Protein AF-W9RQM3-F1 (afdb_monomer_lite)

Foldseek 3Di:
DDDDDDPDDDDDDDDPDPPDDLQDQDPDDDDDDDPPPPDDDDDDDHKHKDFAQDAPFKDKDFDDDDDPDPPVDDDDKPPRMDIDGHHGDMDMMD

pLDDT: mean 78.08, std 19.9, range [31.89, 98.12]

Sequence (94 aa):
MTGSINYKCPSSSNNNNNYSSPDLNYPSFIAFHNNDTREALMVEKLQRTLTNVGTGGPVTYQVKATTPTPGDFEVSVSPEILVFENEYDKRSFS

Secondary structure (DSSP, 8-state):
------------SSSS-----S----SS------TT-TT--------EEEE----SS-EEEE-----SSBTTB----SSSEEEE-STT-EEEE-

InterPro domains:
  IPR041469 Subtilisin-like protease, fibronectin type-III domain [PF17766] (23-93)

Structure (mmCIF, N/CA/C/O backbone):
data_AF-W9RQM3-F1
#
_entry.id   AF-W9RQM3-F1
#
loop_
_atom_site.group_PDB
_atom_site.id
_atom_site.type_symbol
_atom_site.label_atom_id
_atom_site.label_alt_id
_atom_site.label_comp_id
_atom_site.label_asym_id
_atom_site.label_entity_id
_atom_site.label_seq_id
_atom_site.pdbx_PDB_ins_code
_atom_site.Cartn_x
_atom_site.Cartn_y
_atom_site.Cartn_z
_atom_site.occupancy
_atom_site.B_iso_or_equiv
_atom_site.auth_seq_id
_atom_site.auth_comp_id
_atom_site.auth_asym_id
_atom_site.auth_atom_id
_atom_site.pdbx_PDB_model_num
ATOM 1 N N . MET A 1 1 ? 30.468 29.630 11.312 1.00 37.56 1 MET A N 1
ATOM 2 C CA . MET A 1 1 ? 30.535 28.210 11.717 1.00 37.56 1 MET A CA 1
ATOM 3 C C . MET A 1 1 ? 29.536 27.434 10.872 1.00 37.56 1 MET A C 1
ATOM 5 O O . MET A 1 1 ? 28.376 27.334 11.237 1.00 37.56 1 MET A O 1
ATOM 9 N N . THR A 1 2 ? 29.945 26.981 9.691 1.00 37.56 2 THR A N 1
ATOM 10 C CA . THR A 1 2 ? 29.115 26.151 8.805 1.00 37.56 2 THR A CA 1
ATOM 11 C C . THR A 1 2 ? 29.445 24.692 9.090 1.00 37.56 2 THR A C 1
ATOM 13 O O . THR A 1 2 ? 30.441 24.169 8.597 1.00 37.56 2 THR A O 1
ATOM 16 N N . GLY A 1 3 ? 28.668 24.065 9.972 1.00 31.89 3 GLY A N 1
ATOM 17 C CA . GLY A 1 3 ? 28.790 22.642 10.268 1.00 31.89 3 GLY A CA 1
ATOM 18 C C . GLY A 1 3 ? 27.969 21.831 9.274 1.00 31.89 3 GLY A C 1
ATOM 19 O O . GLY A 1 3 ? 26.754 21.742 9.419 1.00 31.89 3 GLY A O 1
ATOM 20 N N . SER A 1 4 ? 28.622 21.242 8.274 1.00 38.94 4 SER A N 1
ATOM 21 C CA . SER A 1 4 ? 28.013 20.188 7.460 1.00 38.94 4 SER A CA 1
ATOM 22 C C . SER A 1 4 ? 27.950 18.909 8.290 1.00 38.94 4 SER A C 1
ATOM 24 O O . SER A 1 4 ? 28.967 18.261 8.537 1.00 38.94 4 SER A O 1
ATOM 26 N N . ILE A 1 5 ? 26.753 18.554 8.745 1.00 45.69 5 ILE A N 1
ATOM 27 C CA . ILE A 1 5 ? 26.479 17.266 9.380 1.00 45.69 5 ILE A CA 1
ATOM 28 C C . ILE A 1 5 ? 26.350 16.195 8.291 1.00 45.69 5 ILE A C 1
ATOM 30 O O . ILE A 1 5 ? 25.355 16.112 7.579 1.00 45.69 5 ILE A O 1
ATOM 34 N N . ASN A 1 6 ? 27.402 15.390 8.138 1.00 41.84 6 ASN A N 1
ATOM 35 C CA . ASN A 1 6 ? 27.398 14.201 7.291 1.00 41.84 6 ASN A CA 1
ATOM 36 C C . ASN A 1 6 ? 26.619 13.085 7.998 1.00 41.84 6 ASN A C 1
ATOM 38 O O . ASN A 1 6 ? 27.157 12.417 8.883 1.00 41.84 6 ASN A O 1
ATOM 42 N N . TYR A 1 7 ? 25.369 12.850 7.606 1.00 47.22 7 TYR A N 1
ATOM 43 C CA . TYR A 1 7 ? 24.644 11.654 8.032 1.00 47.22 7 TYR A CA 1
ATOM 44 C C . TYR A 1 7 ? 25.170 10.445 7.253 1.00 47.22 7 TYR A C 1
ATOM 46 O O . TYR A 1 7 ? 24.724 10.155 6.147 1.00 47.22 7 TYR A O 1
ATOM 54 N N . LYS A 1 8 ? 26.153 9.742 7.821 1.00 43.44 8 LYS A N 1
ATOM 55 C CA . LYS A 1 8 ? 26.583 8.431 7.327 1.00 43.44 8 LYS A CA 1
ATOM 56 C C . LYS A 1 8 ? 25.882 7.360 8.157 1.00 43.44 8 LYS A C 1
ATOM 58 O O . LYS A 1 8 ? 26.198 7.194 9.333 1.00 43.44 8 LYS A O 1
ATOM 63 N N . CYS A 1 9 ? 24.922 6.653 7.560 1.00 50.00 9 CYS A N 1
ATOM 64 C CA . CYS A 1 9 ? 24.341 5.460 8.175 1.00 50.00 9 CYS A CA 1
ATOM 65 C C . CYS A 1 9 ? 25.472 4.460 8.491 1.00 50.00 9 CYS A C 1
ATOM 67 O O . CYS A 1 9 ? 26.334 4.255 7.629 1.00 50.00 9 CYS A O 1
ATOM 69 N N . PRO A 1 10 ? 25.522 3.854 9.694 1.00 50.50 10 PRO A N 1
ATOM 70 C CA . PRO A 1 10 ? 26.587 2.927 10.044 1.00 50.50 10 PRO A CA 1
ATOM 71 C C . PRO A 1 10 ? 26.522 1.707 9.126 1.00 50.50 10 PRO A C 1
ATOM 73 O O . PRO A 1 10 ? 25.615 0.885 9.223 1.00 50.50 10 PRO A O 1
ATOM 76 N N . SER A 1 11 ? 27.483 1.592 8.216 1.00 51.69 11 SER A N 1
ATOM 77 C CA . SER A 1 11 ? 27.698 0.373 7.447 1.00 51.69 11 SER A CA 1
ATOM 78 C C . SER A 1 11 ? 28.135 -0.709 8.434 1.00 51.69 11 SER A C 1
ATOM 80 O O . SER A 1 11 ? 29.151 -0.553 9.118 1.00 51.69 11 SER A O 1
ATOM 82 N N . SER A 1 12 ? 27.340 -1.769 8.565 1.00 52.12 12 SER A N 1
ATOM 83 C CA . SER A 1 12 ? 27.611 -2.895 9.456 1.00 52.12 12 SER A CA 1
ATOM 84 C C . SER A 1 12 ? 28.971 -3.505 9.122 1.00 52.12 12 SER A C 1
ATOM 86 O O . SER A 1 12 ? 29.103 -4.206 8.121 1.00 52.12 12 SER A O 1
ATOM 88 N N . SER A 1 13 ? 29.988 -3.252 9.943 1.00 51.59 13 SER A N 1
ATOM 89 C CA . SER A 1 13 ? 31.207 -4.058 9.872 1.00 51.59 13 SER A CA 1
ATOM 90 C C . SER A 1 13 ? 31.592 -4.749 11.166 1.00 51.59 13 SER A C 1
ATOM 92 O O . SER A 1 13 ? 32.457 -5.595 11.063 1.00 51.59 13 SER A O 1
ATOM 94 N N . ASN A 1 14 ? 30.962 -4.504 12.331 1.00 51.44 14 ASN A N 1
ATOM 95 C CA . ASN A 1 14 ? 31.299 -5.267 13.553 1.00 51.44 14 ASN A CA 1
ATOM 96 C C . ASN A 1 14 ? 30.257 -5.270 14.694 1.00 51.44 14 ASN A C 1
ATOM 98 O O . ASN A 1 14 ? 30.596 -5.591 15.826 1.00 51.44 14 ASN A O 1
ATOM 102 N N . ASN A 1 15 ? 28.984 -4.961 14.434 1.00 49.84 15 ASN A N 1
ATOM 103 C CA . ASN A 1 15 ? 27.922 -5.097 15.438 1.00 49.84 15 ASN A CA 1
ATOM 104 C C . ASN A 1 15 ? 26.751 -5.850 14.804 1.00 49.84 15 ASN A C 1
ATOM 106 O O . ASN A 1 15 ? 26.306 -5.453 13.730 1.00 49.84 15 ASN A O 1
ATOM 110 N N . ASN A 1 16 ? 26.244 -6.892 15.470 1.00 51.12 16 ASN A N 1
ATOM 111 C CA . ASN A 1 16 ? 25.172 -7.809 15.031 1.00 51.12 16 ASN A CA 1
ATOM 112 C C . ASN A 1 16 ? 23.808 -7.147 14.725 1.00 51.12 16 ASN A C 1
ATOM 114 O O . ASN A 1 16 ? 22.801 -7.833 14.589 1.00 51.12 16 ASN A O 1
ATOM 118 N N . ASN A 1 17 ? 23.757 -5.823 14.614 1.00 50.81 17 ASN A N 1
ATOM 119 C CA . ASN A 1 17 ? 22.557 -5.064 14.325 1.00 50.81 17 ASN A CA 1
ATOM 120 C C . ASN A 1 17 ? 22.619 -4.579 12.872 1.00 50.81 17 ASN A C 1
ATOM 122 O O . ASN A 1 17 ? 23.148 -3.508 12.568 1.00 50.81 17 ASN A O 1
ATOM 126 N N . ASN A 1 18 ? 22.106 -5.413 11.968 1.00 48.16 18 ASN A N 1
ATOM 127 C CA . ASN A 1 18 ? 21.888 -5.062 10.572 1.00 48.16 18 ASN A CA 1
ATOM 128 C C . ASN A 1 18 ? 20.674 -4.118 10.478 1.00 48.16 18 ASN A C 1
ATOM 130 O O . ASN A 1 18 ? 19.537 -4.570 10.402 1.00 48.16 18 ASN A O 1
ATOM 134 N N . TYR A 1 19 ? 20.905 -2.803 10.524 1.00 54.47 19 TYR A N 1
ATOM 135 C CA . TYR A 1 19 ? 19.858 -1.783 10.346 1.00 54.47 19 TYR A CA 1
ATOM 136 C C . TYR A 1 19 ? 19.592 -1.447 8.868 1.00 54.47 19 TYR A C 1
ATOM 138 O O . TYR A 1 19 ? 19.182 -0.332 8.549 1.00 54.47 19 TYR A O 1
ATOM 146 N N . SER A 1 20 ? 19.833 -2.385 7.950 1.00 53.84 20 SER A N 1
ATOM 147 C CA . SER A 1 20 ? 19.394 -2.251 6.563 1.00 53.84 20 SER A CA 1
ATOM 148 C C . SER A 1 20 ? 18.045 -2.946 6.407 1.00 53.84 20 SER A C 1
ATOM 150 O O . SER A 1 20 ? 17.986 -4.154 6.193 1.00 53.84 20 SER A O 1
ATOM 152 N N . SER A 1 21 ? 16.955 -2.191 6.554 1.00 63.53 21 SER A N 1
ATOM 153 C CA . SER A 1 21 ? 15.639 -2.643 6.099 1.00 63.53 21 SER A CA 1
ATOM 154 C C . SER A 1 21 ? 15.324 -1.904 4.801 1.00 63.53 21 SER A C 1
ATOM 156 O O . SER A 1 21 ? 14.906 -0.745 4.876 1.00 63.53 21 SER A O 1
ATOM 158 N N . PRO A 1 22 ? 15.526 -2.518 3.617 1.00 66.19 22 PRO A N 1
ATOM 159 C CA . PRO A 1 22 ? 15.038 -1.935 2.363 1.00 66.19 22 PRO A CA 1
ATOM 160 C C . PRO A 1 22 ? 13.512 -1.742 2.400 1.00 66.19 22 PRO A C 1
ATOM 162 O O . PRO A 1 22 ? 12.962 -0.897 1.700 1.00 66.19 22 PRO A O 1
ATOM 165 N N . ASP A 1 23 ? 12.834 -2.468 3.292 1.00 76.50 23 ASP A N 1
ATOM 166 C CA . ASP A 1 23 ? 11.391 -2.465 3.440 1.00 76.50 23 ASP A CA 1
ATOM 167 C C . ASP A 1 23 ? 10.898 -1.499 4.531 1.00 76.50 23 ASP A C 1
ATOM 169 O O . ASP A 1 23 ? 10.245 -1.869 5.509 1.00 76.50 23 ASP A O 1
ATOM 173 N N . LEU A 1 24 ? 11.292 -0.230 4.417 1.00 87.88 24 LEU A N 1
ATOM 174 C CA . LEU A 1 24 ? 10.754 0.830 5.268 1.00 87.88 24 LEU A CA 1
ATOM 175 C C . LEU A 1 24 ? 9.302 1.121 4.869 1.00 87.88 24 LEU A C 1
ATOM 177 O O . LEU A 1 24 ? 8.991 1.212 3.683 1.00 87.88 24 LEU A O 1
ATOM 181 N N . ASN A 1 25 ? 8.427 1.384 5.846 1.00 91.94 25 ASN A N 1
ATOM 182 C CA . ASN A 1 25 ? 7.070 1.876 5.586 1.00 91.94 25 ASN A CA 1
ATOM 183 C C . ASN A 1 25 ? 7.080 3.348 5.127 1.00 91.94 25 ASN A C 1
ATOM 185 O O . ASN A 1 25 ? 6.628 4.246 5.837 1.00 91.94 25 ASN A O 1
ATOM 189 N N . TYR A 1 26 ? 7.681 3.596 3.968 1.00 93.06 26 TYR A N 1
ATOM 190 C CA . TYR A 1 26 ? 7.960 4.913 3.416 1.00 93.06 26 TYR A CA 1
ATOM 191 C C . TYR A 1 26 ? 6.970 5.242 2.288 1.00 93.06 26 TYR A C 1
ATOM 193 O O . TYR A 1 26 ? 6.627 4.342 1.515 1.00 93.06 26 TYR A O 1
ATOM 201 N N . PRO A 1 27 ? 6.515 6.504 2.143 1.00 93.44 27 PRO A N 1
ATOM 202 C CA . PRO A 1 27 ? 5.513 6.904 1.149 1.00 93.44 27 PRO A CA 1
ATOM 203 C C . PRO A 1 27 ? 6.087 7.025 -0.277 1.00 93.44 27 PRO A C 1
ATOM 205 O O . PRO A 1 27 ? 5.641 7.850 -1.070 1.00 93.44 27 PRO A O 1
ATOM 208 N N . SER A 1 28 ? 7.097 6.223 -0.603 1.00 90.12 28 SER A N 1
ATOM 209 C CA . SER A 1 28 ? 7.621 6.055 -1.952 1.00 90.12 28 SER A CA 1
ATOM 210 C C . SER A 1 28 ? 8.270 4.678 -2.114 1.00 90.12 28 SER A C 1
ATOM 212 O O . SER A 1 28 ? 8.542 3.955 -1.145 1.00 90.12 28 SER A O 1
ATOM 214 N N . PHE A 1 29 ? 8.493 4.318 -3.373 1.00 87.12 29 PHE A N 1
ATOM 215 C CA . PHE A 1 29 ? 9.149 3.087 -3.783 1.00 87.12 29 PHE A CA 1
ATOM 216 C C . PHE A 1 29 ? 10.395 3.445 -4.585 1.00 87.12 29 PHE A C 1
ATOM 218 O O . PHE A 1 29 ? 10.394 4.414 -5.347 1.00 87.12 29 PHE A O 1
ATOM 225 N N . ILE A 1 30 ? 11.450 2.663 -4.401 1.00 84.62 30 ILE A N 1
ATOM 226 C CA . ILE A 1 30 ? 12.659 2.708 -5.212 1.00 84.62 30 ILE A CA 1
ATOM 227 C C . ILE A 1 30 ? 12.996 1.272 -5.582 1.00 84.62 30 ILE A C 1
ATOM 229 O O . ILE A 1 30 ? 12.904 0.394 -4.732 1.00 84.62 30 ILE A O 1
ATOM 233 N N . ALA A 1 31 ? 13.342 1.053 -6.844 1.00 78.50 31 ALA A N 1
ATOM 234 C CA . ALA A 1 31 ? 13.845 -0.217 -7.335 1.00 78.50 31 ALA A CA 1
ATOM 235 C C . ALA A 1 31 ? 15.155 0.067 -8.066 1.00 78.50 31 ALA A C 1
ATOM 237 O O . ALA A 1 31 ? 15.233 0.992 -8.881 1.00 78.50 31 ALA A O 1
ATOM 238 N N . PHE A 1 32 ? 16.192 -0.697 -7.744 1.00 75.81 32 PHE A N 1
ATOM 239 C CA . PHE A 1 32 ? 17.489 -0.587 -8.407 1.00 75.81 32 PHE A CA 1
ATOM 240 C C . PHE A 1 32 ? 17.572 -1.613 -9.535 1.00 75.81 32 PHE A C 1
ATOM 242 O O . PHE A 1 32 ? 17.069 -2.720 -9.399 1.00 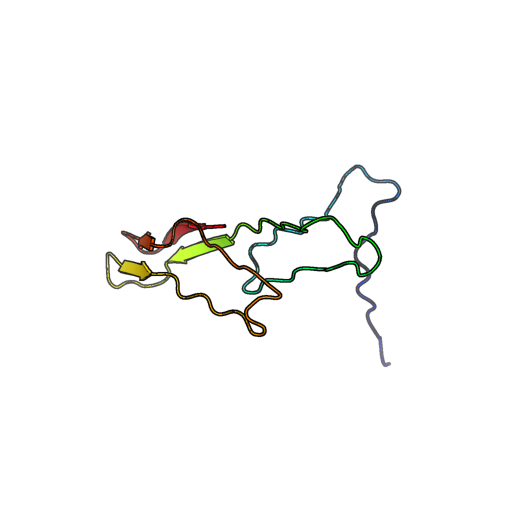75.81 32 PHE A O 1
ATOM 249 N N . HIS A 1 33 ? 18.215 -1.264 -10.646 1.00 70.38 33 HIS A N 1
ATOM 250 C CA . HIS A 1 33 ? 18.486 -2.202 -11.732 1.00 70.38 33 HIS A CA 1
ATOM 251 C C . HIS A 1 33 ? 19.977 -2.173 -12.066 1.00 70.38 33 HIS A C 1
ATOM 253 O O . HIS A 1 33 ? 20.563 -1.100 -12.214 1.00 70.38 33 HIS A O 1
ATOM 259 N N . ASN A 1 34 ? 20.589 -3.353 -12.173 1.00 68.19 34 ASN A N 1
ATOM 260 C CA . ASN A 1 34 ? 21.992 -3.496 -12.544 1.00 68.19 34 ASN A CA 1
ATOM 261 C C . ASN A 1 34 ? 22.092 -3.842 -14.030 1.00 68.19 34 ASN A C 1
ATOM 263 O O . ASN A 1 34 ? 21.674 -4.917 -14.450 1.00 68.19 34 ASN A O 1
ATOM 267 N N . ASN A 1 35 ? 22.726 -2.964 -14.806 1.00 64.44 35 ASN A N 1
ATOM 268 C CA . ASN A 1 35 ? 22.889 -3.140 -16.255 1.00 64.44 35 ASN A CA 1
ATOM 269 C C . ASN A 1 35 ? 23.848 -4.289 -16.644 1.00 64.44 35 ASN A C 1
ATOM 271 O O . ASN A 1 35 ? 23.951 -4.621 -17.823 1.00 64.44 35 ASN A O 1
ATOM 275 N N . ASP A 1 36 ? 24.566 -4.876 -15.678 1.00 62.94 36 ASP A N 1
ATOM 276 C CA . ASP A 1 36 ? 25.589 -5.908 -15.913 1.00 62.94 36 ASP A CA 1
ATOM 277 C C . ASP A 1 36 ? 25.018 -7.333 -16.012 1.00 62.94 36 ASP A C 1
ATOM 279 O O . ASP A 1 36 ? 25.644 -8.218 -16.595 1.00 62.94 36 ASP A O 1
ATOM 283 N N . THR A 1 37 ? 23.816 -7.582 -15.488 1.00 55.94 37 THR A N 1
ATOM 284 C CA . THR A 1 37 ? 23.185 -8.908 -15.530 1.00 55.94 37 THR A CA 1
ATOM 285 C C . THR A 1 37 ? 22.133 -8.945 -16.629 1.00 55.94 37 THR A C 1
ATOM 287 O O . THR A 1 37 ? 20.949 -8.759 -16.367 1.00 55.94 37 THR A O 1
ATOM 290 N N . ARG A 1 38 ? 22.566 -9.209 -17.866 1.00 52.62 38 ARG A N 1
ATOM 291 C CA . ARG A 1 38 ? 21.720 -9.288 -19.075 1.00 52.62 38 ARG A CA 1
ATOM 292 C C . ARG A 1 38 ? 20.553 -10.298 -19.031 1.00 52.62 38 ARG A C 1
ATOM 294 O O . ARG A 1 38 ? 19.841 -10.387 -20.022 1.00 52.62 38 ARG A O 1
ATOM 301 N N . GLU A 1 39 ? 20.339 -11.058 -17.952 1.00 54.56 39 GLU A N 1
ATOM 302 C CA . GLU A 1 39 ? 19.436 -12.224 -17.990 1.00 54.56 39 GLU A CA 1
ATOM 303 C C . GLU A 1 39 ? 18.544 -12.467 -16.756 1.00 54.56 39 GLU A C 1
ATOM 305 O O . GLU A 1 39 ? 17.709 -13.366 -16.802 1.00 54.56 39 GLU A O 1
ATOM 310 N N . ALA A 1 40 ? 18.633 -11.687 -15.670 1.00 59.09 40 ALA A N 1
ATOM 311 C CA . ALA A 1 40 ? 17.782 -11.910 -14.492 1.00 59.09 40 ALA A CA 1
ATOM 312 C C . ALA A 1 40 ? 16.763 -10.778 -14.303 1.00 59.09 40 ALA A C 1
ATOM 314 O O . ALA A 1 40 ? 17.136 -9.640 -14.023 1.00 59.09 40 ALA A O 1
ATOM 315 N N . LEU A 1 41 ? 15.469 -11.103 -14.415 1.00 63.91 41 LEU A N 1
ATOM 316 C CA . LEU A 1 41 ? 14.385 -10.232 -13.953 1.00 63.91 41 LEU A CA 1
ATOM 317 C C . LEU A 1 41 ? 14.588 -9.957 -12.457 1.00 63.91 41 LEU A C 1
ATOM 319 O O . LEU A 1 41 ? 14.518 -10.873 -11.636 1.00 63.91 41 LEU A O 1
ATOM 323 N N . MET A 1 42 ? 14.863 -8.703 -12.102 1.00 73.00 42 MET A N 1
ATOM 324 C CA . MET A 1 42 ? 14.966 -8.294 -10.706 1.00 73.00 42 MET A C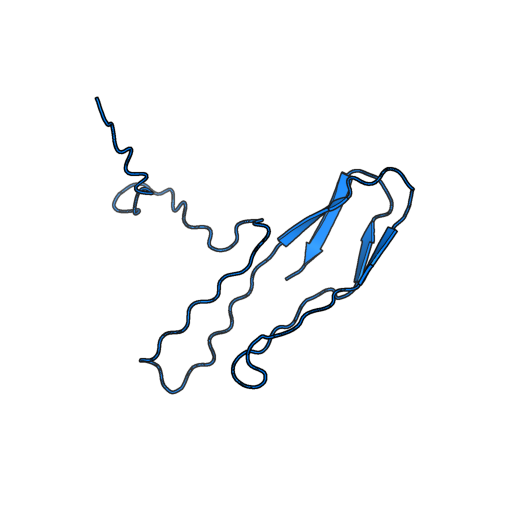A 1
ATOM 325 C C . MET A 1 42 ? 13.565 -7.995 -10.179 1.00 73.00 42 MET A C 1
ATOM 327 O O . MET A 1 42 ? 12.965 -6.984 -10.529 1.00 73.00 42 MET A O 1
ATOM 331 N N . VAL A 1 43 ? 13.047 -8.896 -9.345 1.00 77.12 43 VAL A N 1
ATOM 332 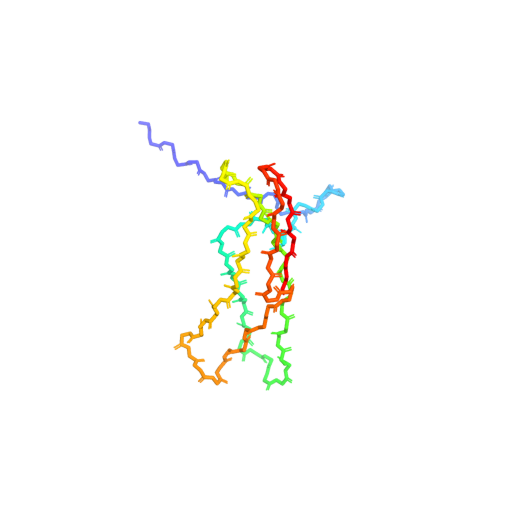C CA . VAL A 1 43 ? 11.765 -8.718 -8.657 1.00 77.12 43 VAL A CA 1
ATOM 333 C C . VAL A 1 43 ? 12.045 -8.266 -7.231 1.00 77.12 43 VAL A C 1
ATOM 335 O O . VAL A 1 43 ? 12.612 -9.015 -6.436 1.00 77.12 43 VAL A O 1
ATOM 338 N N . GLU A 1 44 ? 11.636 -7.044 -6.906 1.00 83.94 44 GLU A N 1
ATOM 339 C CA . GLU A 1 44 ? 11.719 -6.496 -5.555 1.00 83.94 44 GLU A CA 1
ATOM 340 C C . GLU A 1 44 ? 10.312 -6.405 -4.960 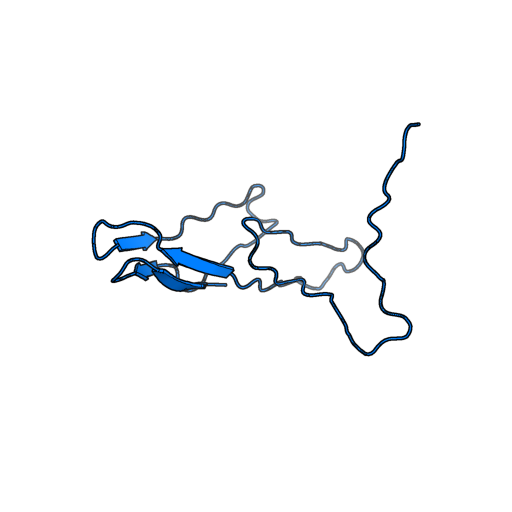1.00 83.94 44 GLU A C 1
ATOM 342 O O . GLU A 1 44 ? 9.427 -5.761 -5.521 1.00 83.94 44 GLU A O 1
ATOM 347 N N . LYS A 1 45 ? 10.095 -7.080 -3.827 1.00 88.56 45 LYS A N 1
ATOM 348 C CA . LYS A 1 45 ? 8.831 -7.031 -3.089 1.00 88.56 45 LYS A CA 1
ATOM 349 C C . LYS A 1 45 ? 8.976 -6.062 -1.921 1.00 88.56 45 LYS A C 1
ATOM 351 O O . LYS A 1 45 ? 9.804 -6.290 -1.043 1.00 88.56 45 LYS A O 1
ATOM 356 N N . LEU A 1 46 ? 8.149 -5.021 -1.908 1.00 90.19 46 LEU A N 1
ATOM 357 C CA . LEU A 1 46 ? 8.169 -3.956 -0.907 1.00 90.19 46 LEU A CA 1
ATOM 358 C C . LEU A 1 46 ? 6.827 -3.923 -0.182 1.00 90.19 46 LEU A C 1
ATOM 360 O O . LEU A 1 46 ? 5.798 -3.666 -0.796 1.00 90.19 46 LEU A O 1
ATOM 364 N N . GLN A 1 47 ? 6.822 -4.163 1.123 1.00 93.44 47 GLN A N 1
ATOM 365 C CA . GLN A 1 47 ? 5.621 -4.131 1.938 1.00 93.44 47 GLN A CA 1
ATOM 366 C C . GLN A 1 47 ? 5.389 -2.734 2.517 1.00 93.44 47 GLN A C 1
ATOM 368 O O . GLN A 1 47 ? 6.271 -2.072 3.067 1.00 93.44 47 GLN A O 1
ATOM 373 N N . ARG A 1 48 ? 4.146 -2.270 2.444 1.00 95.62 48 ARG A N 1
ATOM 374 C CA . ARG A 1 48 ? 3.701 -1.044 3.112 1.00 95.62 48 ARG A CA 1
ATOM 375 C C . ARG A 1 48 ? 2.537 -1.351 4.023 1.00 95.62 48 ARG A C 1
ATOM 377 O O . ARG A 1 48 ? 1.788 -2.295 3.802 1.00 95.62 48 ARG A O 1
ATOM 384 N N . THR A 1 49 ? 2.401 -0.550 5.070 1.00 96.69 49 THR A N 1
ATOM 385 C CA . THR A 1 49 ? 1.278 -0.609 6.003 1.00 96.69 49 THR A CA 1
ATOM 386 C C . THR A 1 49 ? 0.659 0.770 6.112 1.00 96.69 49 THR A C 1
ATOM 388 O O . THR A 1 49 ? 1.259 1.701 6.649 1.00 96.69 49 THR A O 1
ATOM 391 N N . LEU A 1 50 ? -0.562 0.893 5.614 1.00 97.31 50 LEU A N 1
ATOM 392 C CA . LEU A 1 50 ? -1.355 2.104 5.735 1.00 97.31 50 LEU A CA 1
ATOM 393 C C . LEU A 1 50 ? -2.145 2.057 7.038 1.00 97.31 50 LEU A C 1
ATOM 395 O O . LEU A 1 50 ? -2.609 0.996 7.456 1.00 97.31 50 LEU A O 1
ATOM 399 N N . THR A 1 51 ? -2.289 3.214 7.674 1.00 97.81 51 THR A N 1
ATOM 400 C CA . THR A 1 51 ? -3.168 3.412 8.830 1.00 97.81 51 THR A CA 1
ATOM 401 C C . THR A 1 51 ? -4.261 4.381 8.409 1.00 97.81 51 THR A C 1
ATOM 403 O O . THR A 1 51 ? -3.945 5.466 7.920 1.00 97.81 51 THR A O 1
ATOM 406 N N . ASN A 1 52 ? -5.527 4.001 8.571 1.00 97.25 52 ASN A N 1
ATOM 407 C CA . ASN A 1 52 ? -6.632 4.921 8.334 1.00 97.25 52 ASN A CA 1
ATOM 408 C C . ASN A 1 52 ? -6.628 6.012 9.411 1.00 97.25 52 ASN A C 1
ATOM 410 O O . ASN A 1 52 ? -6.549 5.712 10.595 1.00 97.25 52 ASN A O 1
ATOM 414 N N . VAL A 1 53 ? -6.725 7.271 9.005 1.00 96.81 53 VAL A N 1
ATOM 415 C CA . VAL A 1 53 ? -6.825 8.427 9.916 1.00 96.81 53 VAL A CA 1
ATOM 416 C C . VAL A 1 53 ? -8.108 9.230 9.676 1.00 96.81 53 VAL A C 1
ATOM 418 O O . VAL A 1 53 ? -8.279 10.313 10.223 1.00 96.81 53 VAL A O 1
ATOM 421 N N . GLY A 1 54 ? -8.999 8.729 8.813 1.00 93.94 54 GLY A N 1
ATOM 422 C CA . GLY A 1 54 ? -10.311 9.317 8.570 1.00 93.94 54 GLY A CA 1
ATOM 423 C C . GLY A 1 54 ? -11.326 8.879 9.625 1.00 93.94 54 GLY A C 1
ATOM 424 O O . GLY A 1 54 ? -11.378 7.710 9.998 1.00 93.94 54 GLY A O 1
ATOM 425 N N . THR A 1 55 ? -12.175 9.812 10.055 1.00 92.38 55 THR A N 1
ATOM 426 C CA . THR A 1 55 ? -13.183 9.618 11.115 1.00 92.38 55 THR A CA 1
ATOM 427 C C . THR A 1 55 ? -14.581 9.254 10.586 1.00 92.38 55 THR A C 1
ATOM 429 O O . THR A 1 55 ? -15.532 9.144 11.354 1.00 92.38 55 THR A O 1
ATOM 432 N N . GLY A 1 56 ? -14.733 9.079 9.268 1.00 86.88 56 GLY A N 1
ATOM 433 C CA . GLY A 1 56 ? -16.023 8.975 8.567 1.00 86.88 56 GLY A CA 1
ATOM 434 C C . GLY A 1 56 ? -16.678 7.587 8.512 1.00 86.88 56 GLY A C 1
ATOM 435 O O . GLY A 1 56 ? -17.581 7.399 7.701 1.00 86.88 56 GLY A O 1
ATOM 436 N N . GLY A 1 57 ? -16.244 6.628 9.337 1.00 89.12 57 GLY A N 1
ATOM 437 C CA . GLY A 1 57 ? -16.705 5.233 9.283 1.00 89.12 57 GLY A CA 1
ATOM 438 C C . GLY A 1 57 ? -15.971 4.382 8.232 1.00 89.12 57 GLY A C 1
ATOM 439 O O . GLY A 1 57 ? -14.882 4.772 7.797 1.00 89.12 57 GLY A O 1
ATOM 440 N N . PRO A 1 58 ? -16.539 3.223 7.834 1.00 96.12 58 PRO A N 1
ATOM 441 C CA . PRO A 1 58 ? -15.882 2.291 6.925 1.00 96.12 58 PRO A CA 1
ATOM 442 C C . PRO A 1 58 ? -15.548 2.909 5.566 1.00 96.12 58 PRO A C 1
ATOM 444 O O . PRO A 1 58 ? -16.382 3.562 4.935 1.00 96.12 58 PRO A O 1
ATOM 447 N N . VAL A 1 59 ? -14.329 2.668 5.087 1.00 96.88 59 VAL A N 1
ATOM 448 C CA . VAL A 1 59 ? -13.811 3.188 3.820 1.00 96.88 59 VAL A CA 1
ATOM 449 C C . VAL A 1 59 ? -13.057 2.107 3.054 1.00 96.88 59 VAL A C 1
ATOM 451 O O . VAL A 1 59 ? -12.349 1.277 3.622 1.00 96.88 59 VAL A O 1
ATOM 454 N N . THR A 1 60 ? -13.207 2.125 1.732 1.00 97.75 60 THR A N 1
ATOM 455 C CA . THR A 1 60 ? -12.522 1.211 0.816 1.00 97.75 60 THR A CA 1
ATOM 456 C C . THR A 1 60 ? -11.674 2.000 -0.172 1.00 97.75 60 THR A C 1
ATOM 458 O O . THR A 1 60 ? -12.163 2.938 -0.799 1.00 97.75 60 THR A O 1
ATOM 461 N N . TYR A 1 61 ? -10.415 1.598 -0.332 1.00 96.81 61 TYR A N 1
ATOM 462 C CA . TYR A 1 61 ? -9.489 2.154 -1.314 1.00 96.81 61 TYR A CA 1
ATOM 463 C C . TYR A 1 61 ? -9.134 1.095 -2.351 1.00 96.81 61 TYR A C 1
ATOM 465 O O . TYR A 1 61 ? -8.782 -0.027 -1.990 1.00 96.81 61 TYR A O 1
ATOM 473 N N . GLN A 1 62 ? -9.192 1.467 -3.629 1.00 97.56 62 GLN A N 1
ATOM 474 C CA . GLN A 1 62 ? -8.733 0.636 -4.737 1.00 97.56 62 GLN A CA 1
ATOM 475 C C . GLN A 1 62 ? -7.420 1.194 -5.287 1.00 97.56 62 GLN A C 1
ATOM 477 O O . GLN A 1 62 ? -7.280 2.401 -5.500 1.00 97.56 62 GLN A O 1
ATOM 482 N N . VAL A 1 63 ? -6.455 0.310 -5.513 1.00 96.31 63 VAL A N 1
ATOM 483 C CA . VAL A 1 63 ? -5.143 0.661 -6.048 1.00 96.31 63 VAL A CA 1
ATOM 484 C C . VAL A 1 63 ? -5.265 1.079 -7.512 1.00 96.31 63 VAL A C 1
ATOM 486 O O . VAL A 1 63 ? -5.955 0.452 -8.312 1.00 96.31 63 VAL A O 1
ATOM 489 N N . LYS A 1 64 ? -4.533 2.134 -7.871 1.00 94.12 64 LYS A N 1
ATOM 490 C CA . LYS A 1 64 ? -4.280 2.527 -9.256 1.00 94.12 64 LYS A CA 1
ATOM 491 C C . LYS A 1 64 ? -2.782 2.748 -9.430 1.00 94.12 64 LYS A C 1
ATOM 493 O O . LYS A 1 64 ? -2.247 3.735 -8.931 1.00 94.12 64 LYS A O 1
ATOM 498 N N . ALA A 1 65 ? -2.122 1.832 -10.130 1.00 89.50 65 ALA A N 1
ATOM 499 C CA . ALA A 1 65 ? -0.697 1.909 -10.431 1.00 89.50 65 ALA A CA 1
ATOM 500 C C . ALA A 1 65 ? -0.472 2.299 -11.900 1.00 89.50 65 ALA A C 1
ATOM 502 O O . ALA A 1 65 ? -1.232 1.908 -12.785 1.00 89.50 65 ALA A O 1
ATOM 503 N N . THR A 1 66 ? 0.575 3.079 -12.156 1.00 87.56 66 THR A N 1
ATOM 504 C CA . THR A 1 66 ? 1.016 3.466 -13.503 1.00 87.56 66 THR A CA 1
ATOM 505 C C . THR A 1 66 ? 2.533 3.414 -13.558 1.00 87.56 66 THR A C 1
ATOM 507 O O . THR A 1 66 ? 3.181 3.883 -12.622 1.00 87.56 66 THR A O 1
ATOM 510 N N . THR A 1 67 ? 3.100 2.901 -14.648 1.00 82.62 67 THR A N 1
ATOM 511 C CA . THR A 1 67 ? 4.552 2.874 -14.856 1.00 82.62 67 THR A CA 1
ATOM 512 C C . THR A 1 67 ? 4.979 3.968 -15.844 1.00 82.62 67 THR A C 1
ATOM 514 O O . THR A 1 67 ? 4.268 4.212 -16.821 1.00 82.62 67 THR A O 1
ATOM 517 N N . PRO A 1 68 ? 6.108 4.668 -15.606 1.00 74.88 68 PRO A N 1
ATOM 518 C CA . PRO A 1 68 ? 6.579 5.726 -16.506 1.00 74.88 68 PRO A CA 1
ATOM 519 C C . PRO A 1 68 ? 7.003 5.203 -17.883 1.00 74.88 68 PRO A C 1
ATOM 521 O O . PRO A 1 68 ? 6.797 5.878 -18.888 1.00 74.88 68 PRO A O 1
ATOM 524 N N . THR A 1 69 ? 7.582 4.001 -17.920 1.00 78.25 69 THR A N 1
ATOM 525 C CA . THR A 1 69 ? 8.043 3.310 -19.129 1.00 78.25 69 THR A CA 1
ATOM 526 C C . THR A 1 69 ? 7.360 1.944 -19.237 1.00 78.25 69 THR A C 1
ATOM 528 O O . THR A 1 69 ? 7.864 0.940 -18.723 1.00 78.25 69 THR A O 1
ATOM 531 N N . PRO A 1 70 ? 6.173 1.889 -19.870 1.00 73.81 70 PRO A N 1
ATOM 532 C CA . PRO A 1 70 ? 5.481 0.634 -20.134 1.00 73.81 70 PRO A CA 1
ATOM 533 C C . PRO A 1 70 ? 6.370 -0.319 -20.943 1.00 73.81 70 PRO A C 1
ATOM 535 O O . PRO A 1 70 ? 6.882 0.063 -21.992 1.00 73.81 70 PRO A O 1
ATOM 538 N N . GLY A 1 71 ? 6.539 -1.553 -20.465 1.00 75.00 71 GLY A N 1
ATOM 539 C CA . GLY A 1 71 ? 7.379 -2.578 -21.099 1.00 75.00 71 GLY A CA 1
ATOM 540 C C . GLY A 1 71 ? 8.757 -2.757 -20.455 1.00 75.00 71 GLY A C 1
ATOM 541 O O . GLY A 1 71 ? 9.277 -3.867 -20.491 1.00 75.00 71 GLY A O 1
ATOM 542 N N . ASP A 1 72 ? 9.290 -1.721 -19.799 1.00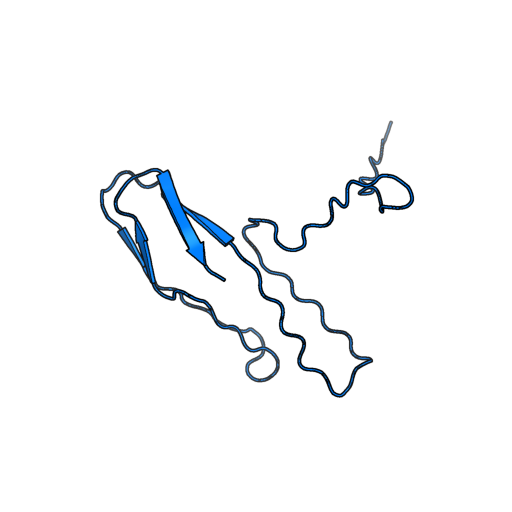 76.75 72 ASP A N 1
ATOM 543 C CA . ASP A 1 72 ? 10.580 -1.796 -19.092 1.00 76.75 72 ASP A CA 1
ATOM 544 C C . ASP A 1 72 ? 10.404 -2.172 -17.614 1.00 76.75 72 ASP A C 1
ATOM 546 O O . ASP A 1 72 ? 11.251 -2.843 -17.027 1.00 76.75 72 ASP A O 1
ATOM 550 N N . PHE A 1 73 ? 9.288 -1.745 -17.012 1.00 79.94 73 PHE A N 1
ATOM 551 C CA . PHE A 1 73 ? 8.936 -2.048 -15.628 1.00 79.94 73 PHE A CA 1
ATOM 552 C C . PHE A 1 73 ? 7.515 -2.593 -15.530 1.00 79.94 73 PHE A C 1
ATOM 554 O O . PHE A 1 73 ? 6.572 -2.033 -16.099 1.00 79.94 73 PHE A O 1
ATOM 561 N N . GLU A 1 74 ? 7.366 -3.644 -14.730 1.00 86.50 74 GLU A N 1
ATOM 562 C CA . GLU A 1 74 ? 6.082 -4.196 -14.316 1.00 86.50 74 GLU A CA 1
ATOM 563 C C . GLU A 1 74 ? 5.868 -3.907 -12.827 1.00 86.50 74 GLU A C 1
ATOM 565 O O . GLU A 1 74 ? 6.773 -4.078 -12.011 1.00 86.50 74 GLU A O 1
ATOM 570 N N . VAL A 1 75 ? 4.672 -3.429 -12.477 1.00 89.38 75 VAL A N 1
ATOM 571 C CA . VAL A 1 75 ? 4.280 -3.143 -11.093 1.00 89.38 75 VAL A CA 1
ATOM 572 C C . VAL A 1 75 ? 2.981 -3.878 -10.806 1.00 89.38 75 VAL A C 1
ATOM 574 O O . VAL A 1 75 ? 1.963 -3.616 -11.443 1.00 89.38 75 VAL A O 1
ATOM 577 N N . SER A 1 76 ? 3.021 -4.766 -9.818 1.00 92.12 76 SER A N 1
ATOM 578 C CA . SER A 1 76 ? 1.863 -5.488 -9.290 1.00 92.12 76 SER A CA 1
ATOM 579 C C . SER A 1 76 ? 1.662 -5.129 -7.823 1.00 92.12 76 SER A C 1
ATOM 581 O O . SER A 1 76 ? 2.648 -4.994 -7.104 1.00 92.12 76 SER A O 1
ATOM 583 N N . VAL A 1 77 ? 0.411 -5.021 -7.373 1.00 95.25 77 VAL A N 1
ATOM 584 C CA . VAL A 1 77 ? 0.080 -4.736 -5.970 1.00 95.25 77 VAL A CA 1
ATOM 585 C C . VAL A 1 77 ? -0.944 -5.744 -5.464 1.00 95.25 77 VAL A C 1
ATOM 587 O O . VAL A 1 77 ? -1.932 -6.015 -6.140 1.00 95.25 77 VAL A O 1
ATOM 590 N N . SER A 1 78 ? -0.734 -6.275 -4.261 1.00 96.88 78 SER A N 1
ATOM 591 C CA . SER A 1 78 ? -1.657 -7.192 -3.599 1.00 96.88 78 SER A CA 1
ATOM 592 C C . SER A 1 78 ? -1.807 -6.884 -2.098 1.00 96.88 78 SER A C 1
ATOM 594 O O . SER A 1 78 ? -0.801 -6.767 -1.393 1.00 96.88 78 SER A O 1
ATOM 596 N N . PRO A 1 79 ? -3.045 -6.789 -1.572 1.00 97.88 79 PRO A N 1
ATOM 597 C CA . PRO A 1 79 ? -4.308 -6.802 -2.314 1.00 97.88 79 PRO A CA 1
ATOM 598 C C . PRO A 1 79 ? -4.546 -5.475 -3.061 1.00 97.88 79 PRO A C 1
ATOM 600 O O . PRO A 1 79 ? -4.101 -4.416 -2.626 1.00 97.88 79 PRO A O 1
ATOM 603 N N . GLU A 1 80 ? -5.303 -5.519 -4.160 1.00 97.62 80 GLU A N 1
ATOM 604 C CA . GLU A 1 80 ? -5.677 -4.314 -4.926 1.00 97.62 80 GLU A CA 1
ATOM 605 C C . GLU A 1 80 ? -6.753 -3.463 -4.234 1.00 97.62 80 GLU A C 1
ATOM 607 O O . GLU A 1 80 ? -6.971 -2.309 -4.602 1.00 97.62 80 GLU A O 1
ATOM 612 N N . ILE A 1 81 ? -7.444 -4.029 -3.241 1.00 98.06 81 ILE A N 1
ATOM 613 C CA . ILE A 1 81 ? -8.507 -3.370 -2.484 1.00 98.06 81 ILE A CA 1
ATOM 614 C C . ILE A 1 81 ? -8.170 -3.445 -0.997 1.00 98.06 81 ILE A C 1
ATOM 616 O O . ILE A 1 81 ? -7.938 -4.526 -0.453 1.00 98.06 81 ILE A O 1
ATOM 620 N N . LEU A 1 82 ? -8.182 -2.291 -0.332 1.00 98.12 82 LEU A N 1
ATOM 621 C CA . LEU A 1 82 ? -7.970 -2.164 1.106 1.00 98.12 82 LEU A CA 1
ATOM 622 C C . LEU A 1 82 ? -9.241 -1.635 1.767 1.00 98.12 82 LEU A C 1
ATOM 624 O O . LEU A 1 82 ? -9.682 -0.525 1.471 1.00 98.12 82 LEU A O 1
ATOM 628 N N . VAL A 1 83 ? -9.800 -2.428 2.679 1.00 97.88 83 VAL A N 1
ATOM 629 C CA . VAL A 1 83 ? -10.998 -2.084 3.457 1.00 97.88 83 VAL A CA 1
ATOM 630 C C . VAL A 1 83 ? -10.589 -1.739 4.888 1.00 97.88 83 VAL A C 1
ATOM 632 O O . VAL A 1 83 ? -9.923 -2.533 5.561 1.00 97.88 83 VAL A O 1
ATOM 635 N N . PHE A 1 84 ? -10.980 -0.557 5.354 1.00 98.06 84 PHE A N 1
ATOM 636 C CA . PHE A 1 84 ? -10.791 -0.081 6.723 1.00 98.06 84 PHE A CA 1
ATOM 637 C C . PHE A 1 84 ? -12.167 0.130 7.344 1.00 98.06 84 PHE A C 1
ATOM 639 O O . PHE A 1 84 ? -12.978 0.850 6.774 1.00 98.06 84 PHE A O 1
ATOM 646 N N . GLU A 1 85 ? -12.434 -0.489 8.488 1.00 96.69 85 GLU A N 1
ATOM 647 C CA . GLU A 1 85 ? -13.739 -0.404 9.152 1.00 96.69 85 GLU A CA 1
ATOM 648 C C . GLU A 1 85 ? -13.789 0.797 10.104 1.00 96.69 85 GLU A C 1
ATOM 650 O O . GLU A 1 85 ? -14.827 1.438 10.255 1.00 96.69 85 GLU A O 1
ATOM 655 N N . ASN A 1 86 ? -12.649 1.122 10.722 1.00 95.81 86 ASN A N 1
ATOM 656 C CA . ASN A 1 86 ? -12.534 2.143 11.757 1.00 95.81 86 ASN A CA 1
ATOM 657 C C . ASN A 1 86 ? -11.341 3.084 11.529 1.00 95.81 86 ASN A C 1
ATOM 659 O O . ASN A 1 86 ? -10.425 2.818 10.741 1.00 95.81 86 ASN A O 1
ATOM 663 N N . GLU A 1 87 ? -11.337 4.199 12.261 1.00 96.81 87 GLU A N 1
ATOM 664 C CA . GLU A 1 87 ? -10.147 5.033 12.444 1.00 96.81 87 GLU A CA 1
ATOM 665 C C . GLU A 1 87 ? -9.030 4.199 13.100 1.00 96.81 87 GLU A C 1
ATOM 667 O O . GLU A 1 87 ? -9.282 3.367 13.970 1.00 96.81 87 GLU A O 1
ATOM 672 N N . TYR A 1 88 ? -7.790 4.413 12.671 1.00 96.75 88 TYR A N 1
ATOM 673 C CA . TYR A 1 88 ? -6.575 3.707 13.093 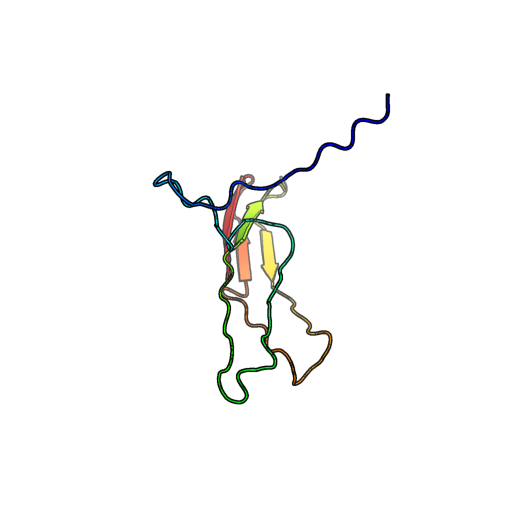1.00 96.75 88 TYR A CA 1
ATOM 674 C C . TYR A 1 88 ? -6.455 2.235 12.691 1.00 96.75 88 TYR A C 1
ATOM 676 O O . TYR A 1 88 ? -5.434 1.610 13.001 1.00 96.75 88 TYR A O 1
ATOM 684 N N . ASP A 1 89 ? -7.415 1.695 11.937 1.00 97.50 89 ASP A N 1
ATOM 685 C CA . ASP A 1 89 ? -7.255 0.390 11.306 1.00 97.50 89 ASP A CA 1
ATOM 686 C C . ASP A 1 89 ? -6.008 0.380 10.415 1.00 97.50 89 ASP A C 1
ATOM 688 O O . ASP A 1 89 ? -5.704 1.346 9.706 1.00 97.50 89 ASP A O 1
ATOM 692 N N . LYS A 1 90 ? -5.288 -0.742 10.440 1.00 98.06 90 LYS A N 1
ATOM 693 C CA . LYS A 1 90 ? -4.073 -0.941 9.651 1.00 98.06 90 LYS A CA 1
ATOM 694 C C . LYS A 1 90 ? -4.279 -2.027 8.617 1.00 98.06 90 LYS A C 1
ATOM 696 O O . LYS A 1 90 ? -4.760 -3.112 8.942 1.00 98.06 90 LYS A O 1
ATOM 701 N N . ARG A 1 91 ? -3.855 -1.758 7.385 1.00 98.00 91 ARG A N 1
ATOM 702 C CA . ARG A 1 91 ? -3.820 -2.744 6.302 1.00 98.00 91 ARG A CA 1
ATOM 703 C C . ARG A 1 91 ? -2.479 -2.687 5.601 1.00 98.00 91 ARG A C 1
ATOM 705 O O . ARG A 1 91 ? -1.929 -1.604 5.397 1.00 98.00 91 ARG A O 1
ATOM 712 N N . SER A 1 92 ? -1.969 -3.855 5.242 1.00 97.31 92 SER A N 1
ATOM 713 C CA . SER A 1 92 ? -0.709 -3.984 4.522 1.00 97.31 92 SER A CA 1
ATOM 714 C C . SER A 1 92 ? -0.948 -4.438 3.091 1.00 97.31 92 SER A C 1
ATOM 716 O O . SER A 1 92 ? -1.894 -5.178 2.823 1.00 97.31 92 SER A O 1
ATOM 718 N N . PHE A 1 93 ? -0.073 -4.000 2.197 1.00 96.56 93 PHE A N 1
ATOM 719 C CA . PHE A 1 93 ? -0.012 -4.440 0.810 1.00 96.56 93 PHE A CA 1
ATOM 720 C C . PHE A 1 93 ? 1.449 -4.585 0.391 1.00 96.56 93 PHE A C 1
ATOM 722 O O . PHE A 1 93 ? 2.347 -4.067 1.064 1.00 96.56 93 PHE A O 1
ATOM 729 N N . SER A 1 94 ? 1.670 -5.287 -0.712 1.00 93.62 94 SER A N 1
ATOM 730 C CA . SER A 1 94 ? 2.979 -5.451 -1.346 1.00 93.62 94 SER A CA 1
ATOM 731 C C . SER A 1 94 ? 2.864 -5.535 -2.850 1.00 93.62 94 SER A C 1
ATOM 733 O O . SER A 1 94 ? 1.835 -6.104 -3.278 1.00 93.62 94 SER A O 1
#

Radius of gyration: 18.7 Å; chains: 1; bounding box: 48×40×36 Å

Organism: NCBI:txid981085